Protein AF-A0A8T3ZNV5-F1 (afdb_monomer)

Nearest PDB structures (foldseek):
  8thm-assembly1_C  TM=4.241E-01  e=3.971E+00  Cyanobium sp. PCC 7001
  4nar-assembly1_A  TM=3.973E-01  e=6.205E+00  Thermotoga maritima MSB8
  3h4r-assembly1_A  TM=2.456E-01  e=4.511E+00  Escherichia coli K-12

pLDDT: mean 87.12, std 11.24, range [33.47, 96.94]

Radius of gyration: 15.62 Å; Cα contacts (8 Å, |Δi|>4): 288; chains: 1; bounding box: 39×36×39 Å

Mean predicted aligned error: 5.32 Å

Structure (mmCIF, N/CA/C/O backbone):
data_AF-A0A8T3ZNV5-F1
#
_entry.id   AF-A0A8T3ZNV5-F1
#
loop_
_atom_site.group_PDB
_atom_site.id
_atom_site.type_symbol
_atom_site.label_atom_id
_atom_site.label_alt_id
_atom_site.label_comp_id
_atom_site.label_asym_id
_atom_site.label_entity_id
_atom_site.label_seq_id
_atom_site.pdbx_PDB_ins_code
_atom_site.Cartn_x
_atom_site.Cartn_y
_atom_site.Cartn_z
_atom_site.occupancy
_atom_site.B_iso_or_equiv
_atom_site.auth_seq_id
_atom_site.auth_comp_id
_atom_site.auth_asym_id
_atom_site.auth_atom_id
_atom_site.pdbx_PDB_model_num
ATOM 1 N N . MET A 1 1 ? -8.447 5.313 -20.025 1.00 60.41 1 MET A N 1
ATOM 2 C CA . MET A 1 1 ? -8.269 5.459 -18.568 1.00 60.41 1 MET A CA 1
ATOM 3 C C . MET A 1 1 ? -9.456 4.794 -17.918 1.00 60.41 1 MET A C 1
ATOM 5 O O . MET A 1 1 ? -10.566 5.260 -18.143 1.00 60.41 1 MET A O 1
ATOM 9 N N . GLU A 1 2 ? -9.244 3.708 -17.185 1.00 78.81 2 GLU A N 1
ATOM 10 C CA . GLU A 1 2 ? -10.334 3.014 -16.501 1.00 78.81 2 GLU A CA 1
ATOM 11 C C . GLU A 1 2 ? -10.007 2.956 -15.006 1.00 78.81 2 GLU A C 1
ATOM 13 O O . GLU A 1 2 ? -9.272 2.091 -14.542 1.00 78.81 2 GLU A O 1
ATOM 18 N N . LEU A 1 3 ? -10.496 3.950 -14.258 1.00 87.50 3 LEU A N 1
ATOM 19 C CA . LEU A 1 3 ? -10.526 3.879 -12.802 1.00 87.50 3 LEU A CA 1
ATOM 20 C C . LEU A 1 3 ? -11.789 3.113 -12.412 1.00 87.50 3 LEU A C 1
ATOM 22 O O . LEU A 1 3 ? -12.893 3.541 -12.751 1.00 87.50 3 LEU A O 1
ATOM 26 N N . LYS A 1 4 ? -11.635 1.997 -11.704 1.00 91.69 4 LYS A N 1
ATOM 27 C CA . LYS A 1 4 ? -12.744 1.153 -11.251 1.00 91.69 4 LYS A CA 1
ATOM 28 C C . LYS A 1 4 ? -12.786 1.116 -9.738 1.00 91.69 4 LYS A C 1
ATOM 30 O O . LYS A 1 4 ? -11.772 0.846 -9.097 1.00 91.69 4 LYS A O 1
ATOM 35 N N . ILE A 1 5 ? -13.971 1.332 -9.180 1.00 92.12 5 ILE A N 1
ATOM 36 C CA . ILE A 1 5 ? -14.262 1.068 -7.772 1.00 92.12 5 ILE A CA 1
ATOM 37 C C . ILE A 1 5 ? -15.207 -0.127 -7.738 1.00 92.12 5 ILE A C 1
ATOM 39 O O . ILE A 1 5 ? -16.241 -0.127 -8.397 1.00 92.12 5 ILE A O 1
ATOM 43 N N . THR A 1 6 ? -14.819 -1.163 -7.007 1.00 92.75 6 THR A N 1
ATOM 44 C CA . THR A 1 6 ? -15.572 -2.418 -6.884 1.00 92.75 6 THR A CA 1
ATOM 45 C C . THR A 1 6 ? -15.635 -2.839 -5.426 1.00 92.75 6 THR A C 1
ATOM 47 O O . THR A 1 6 ? -14.811 -2.403 -4.617 1.00 92.75 6 THR A O 1
ATOM 50 N N . ASP A 1 7 ? -16.606 -3.674 -5.072 1.00 92.06 7 ASP A N 1
ATOM 51 C CA . ASP A 1 7 ? -16.577 -4.356 -3.781 1.00 92.06 7 ASP A CA 1
ATOM 52 C C . ASP A 1 7 ? -15.383 -5.312 -3.711 1.00 92.06 7 ASP A C 1
ATOM 54 O O . ASP A 1 7 ? -14.947 -5.884 -4.712 1.00 92.06 7 ASP A O 1
ATOM 58 N N . SER A 1 8 ? -14.819 -5.439 -2.516 1.00 89.94 8 SER A N 1
ATOM 59 C CA . SER A 1 8 ? -13.756 -6.385 -2.205 1.00 89.94 8 SER A CA 1
ATOM 60 C C . SER A 1 8 ? -14.206 -7.250 -1.036 1.00 89.94 8 SER A C 1
ATOM 62 O O . SER A 1 8 ? -14.877 -6.765 -0.125 1.00 89.94 8 SER A O 1
ATOM 64 N N . ASP A 1 9 ? -13.777 -8.508 -1.045 1.00 87.44 9 ASP A N 1
ATOM 65 C CA . ASP A 1 9 ? -13.997 -9.447 0.059 1.00 87.44 9 ASP A CA 1
ATOM 66 C C . ASP A 1 9 ? -12.752 -9.615 0.940 1.00 87.44 9 ASP A C 1
ATOM 68 O O . ASP A 1 9 ? -12.778 -10.387 1.895 1.00 87.44 9 ASP A O 1
ATOM 72 N N . ILE A 1 10 ? -11.652 -8.922 0.612 1.00 89.06 10 ILE A N 1
ATOM 73 C CA . ILE A 1 10 ? -10.374 -9.009 1.328 1.00 89.06 10 ILE A CA 1
ATOM 74 C C . ILE A 1 10 ? -10.403 -8.098 2.553 1.00 89.06 10 ILE A C 1
ATOM 76 O O . ILE A 1 10 ? -10.219 -6.887 2.438 1.00 89.06 10 ILE A O 1
ATOM 80 N N . LEU A 1 11 ? -10.556 -8.706 3.726 1.00 90.56 11 LEU A N 1
ATOM 81 C CA . LEU A 1 11 ? -10.526 -8.050 5.030 1.00 90.56 11 LEU A CA 1
ATOM 82 C C . LEU A 1 11 ? -9.177 -8.223 5.714 1.00 90.56 11 LEU A C 1
ATOM 84 O O . LEU A 1 11 ? -8.528 -9.267 5.618 1.00 90.56 11 LEU A O 1
ATOM 88 N N . ARG A 1 12 ? -8.786 -7.234 6.519 1.00 91.31 12 ARG A N 1
ATOM 89 C CA . ARG A 1 12 ? -7.530 -7.310 7.268 1.00 91.31 12 ARG A CA 1
ATOM 90 C C . ARG A 1 12 ? -7.592 -8.411 8.326 1.00 91.31 12 ARG A C 1
ATOM 92 O O . ARG A 1 12 ? -6.583 -9.054 8.593 1.00 91.31 12 ARG A O 1
ATOM 99 N N . SER A 1 13 ? -8.778 -8.678 8.876 1.00 90.62 13 SER A N 1
ATOM 100 C CA . SER A 1 13 ? -9.011 -9.797 9.797 1.00 90.62 13 SER A CA 1
ATOM 101 C C . SER A 1 13 ? -8.710 -11.153 9.158 1.00 90.62 13 SER A C 1
ATOM 103 O O . SER A 1 13 ? -8.050 -11.971 9.787 1.00 90.62 13 SER A O 1
ATOM 105 N N . GLN A 1 14 ? -9.093 -11.370 7.897 1.00 90.38 14 GLN A N 1
ATOM 106 C CA . GLN A 1 14 ? -8.793 -12.618 7.184 1.00 90.38 14 GLN A CA 1
ATOM 107 C C . GLN A 1 14 ? -7.283 -12.806 6.979 1.00 90.38 14 GLN A C 1
ATOM 109 O O . GLN A 1 14 ? -6.780 -13.923 7.059 1.00 90.38 14 GLN A O 1
ATOM 114 N N . LEU A 1 15 ? -6.534 -11.718 6.760 1.00 90.31 15 LEU A N 1
ATOM 115 C CA . LEU A 1 15 ? -5.073 -11.783 6.637 1.00 90.31 15 LEU A CA 1
ATOM 116 C C . LEU A 1 15 ? -4.399 -12.220 7.951 1.00 90.31 15 LEU A C 1
ATOM 118 O O . LEU A 1 15 ? -3.366 -12.883 7.916 1.00 90.31 15 LEU A O 1
ATOM 122 N N . LEU A 1 16 ? -4.990 -11.905 9.110 1.00 91.31 16 LEU A N 1
ATOM 123 C CA . LEU A 1 16 ? -4.492 -12.340 10.424 1.00 91.31 16 LEU A CA 1
ATOM 124 C C . LEU A 1 16 ? -4.743 -13.834 10.704 1.00 91.31 16 LEU A C 1
ATOM 126 O O . LEU A 1 16 ? -4.047 -14.438 11.529 1.00 91.31 16 LEU A O 1
ATOM 130 N N . GLU A 1 17 ? -5.711 -14.440 10.013 1.00 89.94 17 GLU A N 1
ATOM 131 C CA . GLU A 1 17 ? -6.068 -15.859 10.143 1.00 89.94 17 GLU A CA 1
ATOM 132 C C . GLU A 1 17 ? -5.131 -16.793 9.362 1.00 89.94 17 GLU A C 1
ATOM 134 O O . GLU A 1 17 ? -5.181 -18.016 9.535 1.00 89.94 17 GLU A O 1
ATOM 139 N N . ILE A 1 18 ? -4.233 -16.237 8.544 1.00 87.88 18 ILE A N 1
ATOM 140 C CA . ILE A 1 18 ? -3.226 -17.003 7.809 1.00 87.88 18 ILE A CA 1
ATOM 141 C C . ILE A 1 18 ? -2.342 -17.772 8.810 1.00 87.88 18 ILE A C 1
ATOM 143 O O . ILE A 1 18 ? -1.760 -17.215 9.749 1.00 87.88 18 ILE A O 1
ATOM 147 N N . LYS A 1 19 ? -2.314 -19.102 8.650 1.00 87.56 19 LYS A N 1
ATOM 148 C CA . LYS A 1 19 ? -1.763 -20.036 9.649 1.00 87.56 19 LYS A CA 1
ATOM 149 C C . LYS A 1 19 ? -0.242 -20.036 9.704 1.00 87.56 19 LYS A C 1
ATOM 151 O O . LYS A 1 19 ? 0.311 -20.259 10.773 1.00 87.56 19 LYS A O 1
ATOM 156 N N . ASP A 1 20 ? 0.410 -19.821 8.569 1.00 89.50 20 ASP A N 1
ATOM 157 C CA . ASP A 1 20 ? 1.863 -19.850 8.426 1.00 89.50 20 ASP A CA 1
ATOM 158 C C . ASP A 1 20 ? 2.539 -18.514 8.768 1.00 89.50 20 ASP A C 1
ATOM 160 O O . ASP A 1 20 ? 3.764 -18.455 8.785 1.00 89.50 20 ASP A O 1
ATOM 164 N N . PHE A 1 21 ? 1.776 -17.465 9.104 1.00 92.31 21 PHE A N 1
ATOM 165 C CA . PHE A 1 21 ? 2.342 -16.206 9.589 1.00 92.31 21 PHE A CA 1
ATOM 166 C C . PHE A 1 21 ? 2.806 -16.293 11.041 1.00 92.31 21 PHE A C 1
ATOM 168 O O . PHE A 1 21 ? 2.057 -16.718 11.929 1.00 92.31 21 PHE A O 1
ATOM 175 N N . ASP A 1 22 ? 4.028 -15.824 11.283 1.00 95.00 22 ASP A N 1
ATOM 176 C CA . ASP A 1 22 ? 4.571 -15.670 12.626 1.00 95.00 22 ASP A CA 1
ATOM 177 C C . ASP A 1 22 ? 3.886 -14.523 13.398 1.00 95.00 22 ASP A C 1
ATOM 179 O O . ASP A 1 22 ? 3.090 -13.737 12.869 1.00 95.00 22 ASP A O 1
ATOM 183 N N . GLN A 1 23 ? 4.157 -14.444 14.704 1.00 94.88 23 GLN A N 1
ATOM 184 C CA . GLN A 1 23 ? 3.546 -13.424 15.560 1.00 94.88 23 GLN A CA 1
ATOM 185 C C . GLN A 1 23 ? 3.955 -12.001 15.165 1.00 94.88 23 GLN A C 1
ATOM 187 O O . GLN A 1 23 ? 3.155 -11.074 15.300 1.00 94.88 23 GLN A O 1
ATOM 192 N N . GLU A 1 24 ? 5.178 -11.815 14.670 1.00 95.62 24 GLU A N 1
ATOM 193 C CA . GLU A 1 24 ? 5.672 -10.500 14.275 1.00 95.62 24 GLU A CA 1
ATOM 194 C C . GLU A 1 24 ? 4.944 -9.986 13.030 1.00 95.62 24 GLU A C 1
ATOM 196 O O . GLU A 1 24 ? 4.539 -8.825 12.981 1.00 95.62 24 GLU A O 1
ATOM 201 N N . THR A 1 25 ? 4.715 -10.859 12.058 1.00 94.81 25 THR A N 1
ATOM 202 C CA . THR A 1 25 ? 3.975 -10.592 10.826 1.00 94.81 25 THR A CA 1
ATOM 203 C C . THR A 1 25 ? 2.528 -10.254 11.144 1.00 94.81 25 THR A C 1
ATOM 205 O O . THR A 1 25 ? 2.015 -9.236 10.680 1.00 94.81 25 THR A O 1
ATOM 208 N N . LYS A 1 26 ? 1.881 -11.021 12.030 1.00 95.00 26 LYS A N 1
ATOM 209 C CA . LYS A 1 26 ? 0.520 -10.707 12.498 1.00 95.00 26 LYS A CA 1
ATOM 210 C C . LYS A 1 26 ? 0.449 -9.356 13.204 1.00 95.00 26 LYS A C 1
ATOM 212 O O . LYS A 1 26 ? -0.471 -8.582 12.944 1.00 95.00 26 LYS A O 1
ATOM 217 N N . ARG A 1 27 ? 1.443 -9.027 14.035 1.00 96.25 27 ARG A N 1
ATOM 218 C CA . ARG A 1 27 ? 1.552 -7.702 14.660 1.00 96.25 27 ARG A CA 1
ATOM 219 C C . ARG A 1 27 ? 1.685 -6.599 13.6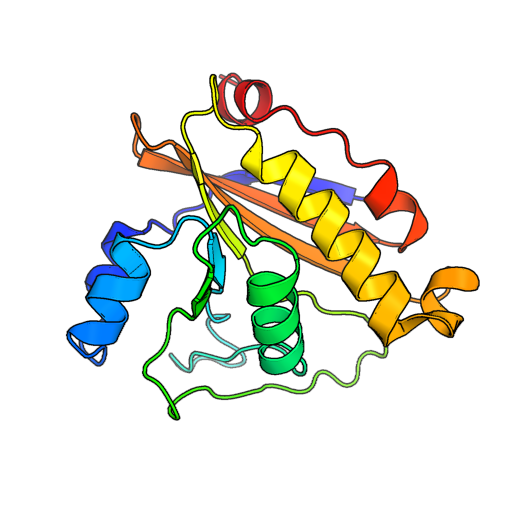03 1.00 96.25 27 ARG A C 1
ATOM 221 O O . ARG A 1 27 ? 0.894 -5.661 13.614 1.00 96.25 27 ARG A O 1
ATOM 228 N N . LYS A 1 28 ? 2.611 -6.745 12.646 1.00 95.38 28 LYS A N 1
ATOM 229 C CA . LYS A 1 28 ? 2.823 -5.801 11.530 1.00 95.38 28 LYS A CA 1
ATOM 230 C C . LYS A 1 28 ? 1.540 -5.590 10.706 1.00 95.38 28 LYS A C 1
ATOM 232 O O . LYS A 1 28 ? 1.208 -4.454 10.373 1.00 95.38 28 LYS A O 1
ATOM 237 N N . ILE A 1 29 ? 0.784 -6.651 10.415 1.00 94.25 29 ILE A N 1
ATOM 238 C CA . ILE A 1 29 ? -0.508 -6.569 9.708 1.00 94.25 29 ILE A CA 1
ATOM 239 C C . ILE A 1 29 ? -1.534 -5.772 10.519 1.00 94.25 29 ILE A C 1
ATOM 241 O O . ILE A 1 29 ? -2.243 -4.938 9.959 1.00 94.25 29 ILE A O 1
ATOM 245 N N . SER A 1 30 ? -1.614 -6.014 11.829 1.00 93.25 30 SER A N 1
ATOM 246 C CA . SER A 1 30 ? -2.579 -5.343 12.704 1.00 93.25 30 SER A CA 1
ATOM 247 C C . SER A 1 30 ? -2.274 -3.856 12.889 1.00 93.25 30 SER A C 1
ATOM 249 O O . SER A 1 30 ? -3.196 -3.043 12.905 1.00 93.25 30 SER A O 1
ATOM 251 N N . GLU A 1 31 ? -1.000 -3.506 13.058 1.00 93.50 31 GLU A N 1
ATOM 252 C CA . GLU A 1 31 ? -0.570 -2.165 13.471 1.00 93.50 31 GLU A CA 1
ATOM 253 C C . GLU A 1 31 ? -0.270 -1.227 12.295 1.00 93.50 31 GLU A C 1
ATOM 255 O O . GLU A 1 31 ? -0.263 -0.016 12.486 1.00 93.50 31 GLU A O 1
ATOM 260 N N . SER A 1 32 ? -0.037 -1.758 11.089 1.00 94.88 32 SER A N 1
ATOM 261 C CA . SER A 1 32 ? 0.346 -0.931 9.940 1.00 94.88 32 SER A CA 1
ATOM 262 C C . SER A 1 32 ? -0.785 -0.055 9.406 1.00 94.88 32 SER A C 1
ATOM 264 O O . SER A 1 32 ? -1.920 -0.497 9.209 1.00 94.88 32 SER A O 1
ATOM 266 N N . ASP A 1 33 ? -0.458 1.182 9.056 1.00 94.44 33 ASP A N 1
ATOM 267 C CA . ASP A 1 33 ? -1.367 2.080 8.347 1.00 94.44 33 ASP A CA 1
ATOM 268 C C . ASP A 1 33 ? -1.550 1.617 6.899 1.00 94.44 33 ASP A C 1
ATOM 270 O O . ASP A 1 33 ? -2.672 1.546 6.389 1.00 94.44 33 ASP A O 1
ATOM 274 N N . ILE A 1 34 ? -0.440 1.232 6.262 1.00 96.62 34 ILE A N 1
ATOM 275 C CA . ILE A 1 34 ? -0.381 0.779 4.874 1.00 96.62 34 ILE A CA 1
ATOM 276 C C . ILE A 1 34 ? 0.235 -0.614 4.838 1.00 96.62 34 ILE A C 1
ATOM 278 O O . ILE A 1 34 ? 1.383 -0.828 5.229 1.00 96.62 34 ILE A O 1
ATOM 282 N N . LEU A 1 35 ? -0.527 -1.568 4.322 1.00 96.94 35 LEU A N 1
ATOM 283 C CA . LEU A 1 35 ? -0.107 -2.951 4.188 1.00 96.94 35 LEU A CA 1
ATOM 284 C C . LEU A 1 35 ? 0.057 -3.293 2.711 1.00 96.94 35 LEU A C 1
ATOM 286 O O . LEU A 1 35 ? -0.876 -3.146 1.930 1.00 96.94 35 LEU A O 1
ATOM 290 N N . ILE A 1 36 ? 1.228 -3.780 2.322 1.00 96.81 36 ILE A N 1
ATOM 291 C CA . ILE A 1 36 ? 1.443 -4.357 0.998 1.00 96.81 36 ILE A CA 1
ATOM 292 C C . ILE A 1 36 ? 1.045 -5.826 1.071 1.00 96.81 36 ILE A C 1
ATOM 294 O O . ILE A 1 36 ? 1.657 -6.596 1.814 1.00 96.81 36 ILE A O 1
ATOM 298 N N . ILE A 1 37 ? 0.023 -6.217 0.316 1.00 94.50 37 ILE A N 1
ATOM 299 C CA . ILE A 1 37 ? -0.498 -7.585 0.329 1.00 94.50 37 ILE A CA 1
ATOM 300 C C . ILE A 1 37 ? -0.023 -8.365 -0.900 1.00 94.50 37 ILE A C 1
ATOM 302 O O . ILE A 1 37 ? 0.126 -7.784 -1.980 1.00 94.50 37 ILE A O 1
ATOM 306 N N . PRO A 1 38 ? 0.232 -9.676 -0.763 1.00 91.50 38 PRO A N 1
ATOM 307 C CA . PRO A 1 38 ? 0.604 -10.492 -1.902 1.00 91.50 38 PRO A CA 1
ATOM 308 C C . PRO A 1 38 ? -0.590 -10.671 -2.834 1.00 91.50 38 PRO A C 1
ATOM 310 O O . PRO A 1 38 ? -1.744 -10.762 -2.408 1.00 91.50 38 PRO A O 1
ATOM 313 N N . ASN A 1 39 ? -0.297 -10.804 -4.120 1.00 87.50 39 ASN A N 1
ATOM 314 C CA . ASN A 1 39 ? -1.251 -11.343 -5.070 1.00 87.50 39 ASN A CA 1
ATOM 315 C C . ASN A 1 39 ? -1.504 -12.819 -4.742 1.00 87.50 39 ASN A C 1
ATOM 317 O O . ASN A 1 39 ? -0.595 -13.550 -4.331 1.00 87.50 39 ASN A O 1
ATOM 321 N N . GLN A 1 40 ? -2.742 -13.260 -4.946 1.00 75.00 40 GLN A N 1
ATOM 322 C CA . GLN A 1 40 ? -3.122 -14.660 -4.805 1.00 75.00 40 GLN A CA 1
ATOM 323 C C . GLN A 1 40 ? -3.380 -15.259 -6.188 1.00 75.00 40 GLN A C 1
ATOM 325 O O . GLN A 1 40 ? -4.269 -14.812 -6.906 1.00 75.00 40 GLN A O 1
ATOM 330 N N . GLY A 1 41 ? -2.597 -16.283 -6.535 1.00 53.84 41 GLY A N 1
ATOM 331 C CA . GLY A 1 41 ? -2.877 -17.202 -7.635 1.00 53.84 41 GLY A CA 1
ATOM 332 C C . GLY A 1 41 ? -2.544 -16.704 -9.045 1.00 53.84 41 GLY A C 1
ATOM 333 O O . GLY A 1 41 ? -3.352 -16.067 -9.708 1.00 53.84 41 GLY A O 1
ATOM 334 N N . PHE A 1 42 ? -1.413 -17.175 -9.577 1.00 33.47 42 PHE A N 1
ATOM 335 C CA . PHE A 1 42 ? -1.320 -17.553 -10.988 1.00 33.47 42 PHE A CA 1
ATOM 336 C C . PHE A 1 42 ? -1.317 -19.091 -11.025 1.00 33.47 42 PHE A C 1
ATOM 338 O O . PHE A 1 42 ? -0.496 -19.719 -10.359 1.00 33.47 42 PHE A O 1
ATOM 345 N N . ARG A 1 43 ? -2.248 -19.706 -11.769 1.00 39.06 43 ARG A N 1
ATOM 346 C CA . ARG A 1 43 ? -2.358 -21.169 -11.990 1.00 39.06 43 ARG A CA 1
ATOM 347 C C . ARG A 1 43 ? -2.644 -22.041 -10.749 1.00 39.06 43 ARG A C 1
ATOM 349 O O . ARG A 1 43 ? -1.858 -22.920 -10.413 1.00 39.06 43 ARG A O 1
ATOM 356 N N . GLY A 1 44 ? -3.804 -21.857 -10.112 1.00 39.69 44 GLY A N 1
ATOM 357 C CA . GLY A 1 44 ? -4.449 -22.908 -9.296 1.00 39.69 44 GLY A CA 1
ATOM 358 C C . GLY A 1 44 ? -3.735 -23.342 -8.008 1.00 39.69 44 GLY A C 1
ATOM 359 O O . GLY A 1 44 ? -4.158 -24.305 -7.379 1.00 39.69 44 GLY A O 1
ATOM 360 N N . ASN A 1 45 ? -2.679 -22.639 -7.603 1.00 47.91 45 ASN A N 1
ATOM 361 C CA . ASN A 1 45 ? -1.946 -22.882 -6.369 1.00 47.91 45 ASN A CA 1
ATOM 362 C C . ASN A 1 45 ? -2.122 -21.688 -5.422 1.00 47.91 45 ASN A C 1
ATOM 364 O O . ASN A 1 45 ? -2.028 -20.542 -5.862 1.00 47.91 45 ASN A O 1
ATOM 368 N N . ASN A 1 46 ? -2.272 -21.955 -4.119 1.00 58.59 46 ASN A N 1
ATOM 369 C CA . ASN A 1 46 ? -2.313 -20.967 -3.021 1.00 58.59 46 ASN A CA 1
ATOM 370 C C . ASN A 1 46 ? -0.972 -20.226 -2.810 1.00 58.59 46 ASN A C 1
ATOM 372 O O . ASN A 1 46 ? -0.609 -19.858 -1.696 1.00 58.59 46 ASN A O 1
ATOM 376 N N . HIS A 1 47 ? -0.186 -20.044 -3.867 1.00 74.44 47 HIS A N 1
ATOM 377 C CA . HIS A 1 47 ? 1.094 -19.370 -3.799 1.00 74.44 47 HIS A CA 1
ATOM 378 C C . HIS A 1 47 ? 0.877 -17.856 -3.767 1.00 74.44 47 HIS 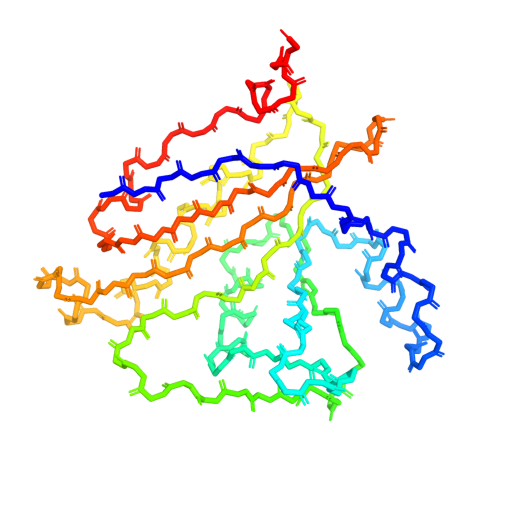A C 1
ATOM 380 O O . HIS A 1 47 ? 0.423 -17.259 -4.745 1.00 74.44 47 HIS A O 1
ATOM 386 N N . ARG A 1 48 ? 1.214 -17.262 -2.618 1.00 87.94 48 ARG A N 1
ATOM 387 C CA . ARG A 1 48 ? 1.347 -15.818 -2.426 1.00 87.94 48 ARG A CA 1
ATOM 388 C C . ARG A 1 48 ? 2.607 -15.339 -3.136 1.00 87.94 48 ARG A C 1
ATOM 390 O O . ARG A 1 48 ? 3.663 -15.964 -3.013 1.00 87.94 48 ARG A O 1
ATOM 397 N N . PHE A 1 49 ? 2.489 -14.258 -3.893 1.00 90.31 49 PHE A N 1
ATOM 398 C CA . PHE A 1 49 ? 3.630 -13.622 -4.540 1.00 90.31 49 PHE A CA 1
ATOM 399 C C . PHE A 1 49 ? 3.456 -12.109 -4.604 1.00 90.31 49 PHE A C 1
ATOM 401 O O . PHE A 1 49 ? 2.346 -11.578 -4.613 1.00 90.31 49 PHE A O 1
ATOM 408 N N . PHE A 1 50 ? 4.574 -11.413 -4.714 1.00 93.12 50 PHE A N 1
ATOM 409 C CA . PHE A 1 50 ? 4.646 -9.978 -4.919 1.00 93.12 50 PHE A CA 1
ATOM 410 C C . PHE A 1 50 ? 5.190 -9.687 -6.314 1.00 93.12 50 PHE A C 1
ATOM 412 O O . PHE A 1 50 ? 5.924 -10.496 -6.879 1.00 93.12 50 PHE A O 1
ATOM 419 N N . TYR A 1 51 ? 4.834 -8.542 -6.888 1.00 92.00 51 TYR A N 1
ATOM 420 C CA . TYR A 1 51 ? 5.449 -8.125 -8.145 1.00 92.00 51 TYR A CA 1
ATOM 421 C C . TYR A 1 51 ? 6.918 -7.774 -7.927 1.00 92.00 51 TYR A C 1
ATOM 423 O O . TYR A 1 51 ? 7.309 -7.287 -6.858 1.00 92.00 51 TYR A O 1
ATOM 431 N N . GLU A 1 52 ? 7.734 -8.006 -8.949 1.00 89.00 52 GLU A N 1
ATOM 432 C CA . GLU A 1 52 ? 9.109 -7.527 -8.958 1.00 89.00 52 GLU A CA 1
ATOM 433 C C . GLU A 1 52 ? 9.166 -6.020 -8.649 1.00 89.00 52 GLU A C 1
ATOM 435 O O . GLU A 1 52 ? 8.360 -5.221 -9.124 1.00 89.00 52 GLU A O 1
ATOM 440 N N . GLY A 1 53 ? 10.113 -5.625 -7.798 1.00 89.62 53 GLY A N 1
ATOM 441 C CA . GLY A 1 53 ? 10.237 -4.247 -7.329 1.00 89.62 53 GLY A CA 1
ATOM 442 C C . GLY A 1 53 ? 9.422 -3.910 -6.079 1.00 89.62 53 GLY A C 1
ATOM 443 O O . GLY A 1 53 ? 9.564 -2.796 -5.580 1.00 89.62 53 GLY A O 1
ATOM 444 N N . THR A 1 54 ? 8.650 -4.849 -5.517 1.00 94.25 54 THR A N 1
ATOM 445 C CA . THR A 1 54 ? 7.944 -4.642 -4.236 1.00 94.25 54 THR A CA 1
ATOM 446 C C . THR A 1 54 ? 8.894 -4.293 -3.088 1.00 94.25 54 THR A C 1
ATOM 448 O O . THR A 1 54 ? 8.569 -3.426 -2.283 1.00 94.25 54 THR A O 1
ATOM 451 N N . SER A 1 55 ? 10.083 -4.904 -3.027 1.00 92.50 55 SER A N 1
ATOM 452 C CA . SER A 1 55 ? 11.093 -4.574 -2.008 1.00 92.50 55 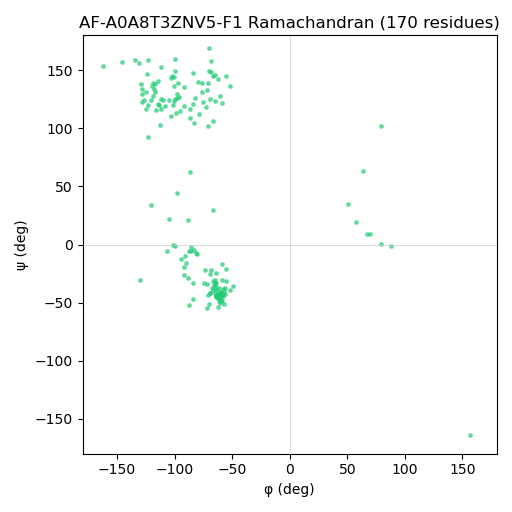SER A CA 1
ATOM 453 C C . SER A 1 55 ? 11.568 -3.117 -2.115 1.00 92.50 55 SER A C 1
ATOM 455 O O . SER A 1 55 ? 11.588 -2.392 -1.118 1.00 92.50 55 SER A O 1
ATOM 457 N N . ASP A 1 56 ? 11.869 -2.646 -3.330 1.00 93.19 56 ASP A N 1
ATOM 458 C CA . ASP A 1 56 ? 12.265 -1.249 -3.558 1.00 93.19 56 ASP A CA 1
ATOM 459 C C . ASP A 1 56 ? 11.126 -0.284 -3.228 1.00 93.19 56 ASP A C 1
ATOM 461 O O . ASP A 1 56 ? 11.349 0.749 -2.598 1.00 93.19 56 ASP A O 1
ATOM 465 N N . PHE A 1 57 ? 9.899 -0.636 -3.628 1.00 95.81 57 PHE A N 1
ATOM 466 C CA . PHE A 1 57 ? 8.701 0.128 -3.305 1.00 95.81 57 PHE A CA 1
ATOM 467 C C . PHE A 1 57 ? 8.516 0.238 -1.790 1.00 95.81 57 PHE A C 1
ATOM 469 O O . PHE A 1 57 ? 8.323 1.337 -1.284 1.00 95.81 57 PHE A O 1
ATOM 476 N N . LEU A 1 58 ? 8.625 -0.874 -1.054 1.00 95.50 58 LEU A N 1
ATOM 477 C CA . LEU A 1 58 ? 8.512 -0.905 0.405 1.00 95.50 58 LEU A CA 1
ATOM 478 C C . LEU A 1 58 ? 9.591 -0.045 1.068 1.00 95.50 58 LEU A C 1
ATOM 480 O O . LEU A 1 58 ? 9.293 0.718 1.988 1.00 95.50 58 LEU A O 1
ATOM 484 N N . LYS A 1 59 ? 10.840 -0.153 0.602 1.00 94.19 59 LYS A N 1
ATOM 485 C CA . LYS A 1 59 ? 11.955 0.646 1.114 1.00 94.19 59 LYS A CA 1
ATOM 486 C C . LYS A 1 59 ? 11.692 2.137 0.922 1.00 94.19 59 LYS A C 1
ATOM 488 O O . LYS A 1 59 ? 11.822 2.888 1.884 1.00 94.19 59 LYS A O 1
ATOM 493 N N . LEU A 1 60 ? 11.286 2.548 -0.278 1.00 95.06 60 LEU A N 1
ATOM 494 C CA . LEU A 1 60 ? 10.982 3.948 -0.565 1.00 95.06 60 LEU A CA 1
ATOM 495 C C . LEU A 1 60 ? 9.743 4.425 0.206 1.00 95.06 60 LEU A C 1
ATOM 497 O O . LEU A 1 60 ? 9.747 5.524 0.745 1.00 95.06 60 LEU A O 1
ATOM 501 N N . ALA A 1 61 ? 8.709 3.590 0.330 1.00 96.06 61 ALA A N 1
ATOM 502 C CA . ALA A 1 61 ? 7.497 3.918 1.076 1.00 96.06 61 ALA A CA 1
ATOM 503 C C . ALA A 1 61 ? 7.815 4.201 2.546 1.00 96.06 61 ALA A C 1
ATOM 505 O O . ALA A 1 61 ? 7.357 5.197 3.088 1.00 96.06 61 ALA A O 1
ATOM 506 N N . ARG A 1 62 ? 8.669 3.390 3.178 1.00 94.62 62 ARG A N 1
ATOM 507 C CA . ARG A 1 62 ? 9.123 3.627 4.559 1.00 94.62 62 ARG A CA 1
ATOM 508 C C . ARG A 1 62 ? 9.941 4.911 4.726 1.00 94.62 62 ARG A C 1
ATOM 510 O O . ARG A 1 62 ? 10.005 5.431 5.834 1.00 94.62 62 ARG A O 1
ATOM 517 N N . GLN A 1 63 ? 10.580 5.398 3.664 1.00 93.19 63 GLN A N 1
ATOM 518 C CA . GLN A 1 63 ? 11.365 6.635 3.686 1.00 93.19 63 GLN A CA 1
ATOM 519 C C . GLN A 1 63 ? 10.482 7.872 3.475 1.00 93.19 63 GLN A C 1
ATOM 521 O O . GLN A 1 63 ? 10.580 8.833 4.232 1.00 93.19 63 GLN A O 1
ATOM 526 N N . GLU A 1 64 ? 9.601 7.827 2.476 1.00 93.38 64 GLU A N 1
ATOM 527 C CA . GLU A 1 64 ? 8.826 8.985 2.015 1.00 93.38 64 GLU A CA 1
ATOM 528 C C . GLU A 1 64 ? 7.465 9.122 2.716 1.00 93.38 64 GLU A C 1
ATOM 530 O O . GLU A 1 64 ? 6.941 10.225 2.850 1.00 93.38 64 GLU A O 1
ATOM 535 N N . LEU A 1 65 ? 6.884 8.020 3.200 1.00 92.94 65 LEU A N 1
ATOM 536 C CA . LEU A 1 65 ? 5.635 8.007 3.969 1.00 92.94 65 LEU A CA 1
ATOM 537 C C . LEU A 1 65 ? 5.920 7.949 5.472 1.00 92.94 65 LEU A C 1
ATOM 539 O O . LEU A 1 65 ? 5.282 7.194 6.191 1.00 92.94 65 LEU A O 1
ATOM 543 N N . ASN A 1 66 ? 6.871 8.743 5.962 1.00 86.56 66 ASN A N 1
ATOM 544 C CA . ASN A 1 66 ? 7.340 8.722 7.356 1.00 86.56 66 ASN A CA 1
ATOM 545 C C . ASN A 1 66 ? 6.245 8.917 8.431 1.00 86.56 66 ASN A C 1
ATOM 547 O O . ASN A 1 66 ? 6.440 8.519 9.576 1.00 86.56 66 ASN A O 1
ATOM 551 N N . ASN A 1 67 ? 5.098 9.498 8.068 1.00 90.19 67 ASN A N 1
ATOM 552 C CA . ASN A 1 67 ? 3.928 9.648 8.940 1.00 90.19 67 ASN A CA 1
ATOM 553 C C . ASN A 1 67 ? 3.024 8.401 8.992 1.00 90.19 67 ASN A C 1
ATOM 555 O O . ASN A 1 67 ? 2.045 8.399 9.732 1.00 90.19 67 ASN A O 1
ATOM 559 N N . TYR A 1 68 ? 3.324 7.373 8.197 1.00 93.75 68 TYR A N 1
ATOM 560 C CA . TYR A 1 68 ? 2.555 6.140 8.092 1.00 93.75 68 TYR A CA 1
ATOM 561 C C . TYR A 1 68 ? 3.463 4.926 8.270 1.00 93.75 68 TYR A C 1
ATOM 563 O O . TYR A 1 68 ? 4.523 4.794 7.659 1.00 93.75 68 TYR A O 1
ATOM 571 N N . SER A 1 69 ? 3.015 3.980 9.079 1.00 94.50 69 SER A N 1
ATOM 572 C CA . SER A 1 69 ? 3.666 2.684 9.196 1.00 94.50 69 SER A CA 1
ATOM 573 C C . SER A 1 69 ? 3.356 1.822 7.965 1.00 94.50 69 SER A C 1
ATOM 575 O O . SER A 1 69 ? 2.196 1.567 7.633 1.00 94.50 69 SER A O 1
ATOM 577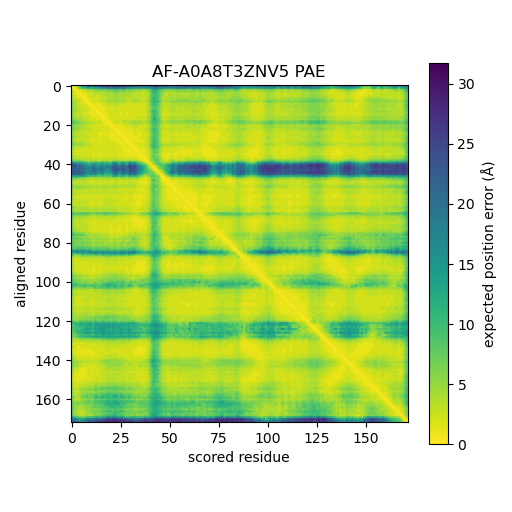 N N . VAL A 1 70 ? 4.408 1.370 7.269 1.00 96.56 70 VAL A N 1
ATOM 578 C CA . VAL A 1 70 ? 4.291 0.540 6.057 1.00 96.56 70 VAL A CA 1
ATOM 579 C C . VAL A 1 70 ? 4.858 -0.860 6.297 1.00 96.56 70 VAL A C 1
ATOM 581 O O . VAL A 1 70 ? 6.049 -1.030 6.603 1.00 96.56 70 VAL A O 1
ATOM 584 N N . ALA A 1 71 ? 4.014 -1.876 6.127 1.00 96.06 71 ALA A N 1
ATOM 585 C CA . ALA A 1 71 ? 4.359 -3.279 6.336 1.00 96.06 71 ALA A CA 1
ATOM 586 C C . ALA A 1 71 ? 4.114 -4.143 5.094 1.00 96.06 71 ALA A C 1
ATOM 588 O O . ALA A 1 71 ? 3.326 -3.800 4.216 1.00 96.06 71 ALA A O 1
ATOM 589 N N . LEU A 1 72 ? 4.789 -5.291 5.056 1.00 95.38 72 LEU A N 1
ATOM 590 C CA . LEU A 1 72 ? 4.561 -6.359 4.088 1.00 95.38 72 LEU A CA 1
ATOM 591 C C . LEU A 1 72 ? 3.720 -7.454 4.757 1.00 95.38 72 LEU A C 1
ATOM 593 O O . LEU A 1 72 ? 3.982 -7.811 5.904 1.00 95.38 72 LEU A O 1
ATOM 597 N N . CYS A 1 73 ? 2.720 -7.977 4.056 1.00 94.38 73 CYS A N 1
ATOM 598 C CA . CYS A 1 73 ? 1.878 -9.084 4.514 1.00 94.38 73 CYS A CA 1
ATOM 599 C C . CYS A 1 73 ? 2.516 -10.436 4.149 1.00 94.38 73 CYS A C 1
ATOM 601 O O . CYS A 1 73 ? 1.987 -11.179 3.324 1.00 94.38 73 CYS A O 1
ATOM 603 N N . GLU A 1 74 ? 3.701 -10.704 4.693 1.00 93.75 74 GLU A N 1
ATOM 604 C CA . GLU A 1 74 ? 4.425 -11.972 4.556 1.00 93.75 74 GLU A CA 1
ATOM 605 C C . GLU A 1 74 ? 5.501 -12.062 5.644 1.00 93.75 74 GLU A C 1
ATOM 607 O O . GLU A 1 74 ? 5.988 -11.026 6.110 1.00 93.75 74 GLU A O 1
ATOM 612 N N . ASN A 1 75 ? 5.879 -13.285 6.025 1.00 92.75 75 ASN A N 1
ATOM 613 C CA . ASN A 1 75 ? 7.016 -13.483 6.920 1.00 92.75 75 ASN A CA 1
ATOM 614 C C . ASN A 1 75 ? 8.302 -12.966 6.268 1.00 92.75 75 ASN A C 1
ATOM 616 O O . ASN A 1 75 ? 8.528 -13.144 5.069 1.00 92.75 75 ASN A O 1
ATOM 620 N N . GLU A 1 76 ? 9.172 -12.370 7.075 1.00 90.25 76 GLU A N 1
ATOM 621 C CA . GLU A 1 76 ? 10.440 -11.825 6.598 1.00 90.25 76 GLU A CA 1
ATOM 622 C C . GLU A 1 76 ? 11.323 -12.926 5.985 1.00 90.25 76 GLU A C 1
ATOM 624 O O . GLU A 1 76 ? 11.539 -13.979 6.587 1.00 90.25 76 GLU A O 1
ATOM 629 N N . GLY A 1 77 ? 11.800 -12.708 4.757 1.00 87.69 77 GLY A N 1
ATOM 630 C CA . GLY A 1 77 ? 12.604 -13.669 4.001 1.00 87.69 77 GLY A CA 1
ATOM 631 C C . GLY A 1 77 ? 11.798 -14.785 3.324 1.00 87.69 77 GLY A C 1
ATOM 632 O O . GLY A 1 77 ? 12.389 -15.648 2.675 1.00 87.69 77 GLY A O 1
ATOM 633 N N . SER A 1 78 ? 10.468 -14.796 3.461 1.00 88.62 78 SER A N 1
ATOM 634 C CA . SER A 1 78 ? 9.573 -15.760 2.796 1.00 88.62 78 SER A CA 1
ATOM 635 C C . SER A 1 78 ? 8.896 -15.188 1.546 1.00 88.62 78 SER A C 1
ATOM 637 O O . SER A 1 78 ? 8.140 -15.891 0.869 1.00 88.62 78 SER A O 1
ATOM 639 N N . GLU A 1 79 ? 9.160 -13.923 1.215 1.00 87.38 79 GLU A N 1
ATOM 640 C CA . GLU A 1 79 ? 8.578 -13.243 0.070 1.00 87.38 79 GLU A CA 1
ATOM 641 C C . GLU A 1 79 ? 9.008 -13.866 -1.265 1.00 87.38 79 GLU A C 1
ATOM 643 O O . GLU A 1 79 ? 10.183 -13.965 -1.615 1.00 87.38 79 GLU A O 1
ATOM 648 N N . LYS A 1 80 ? 8.016 -14.265 -2.063 1.00 88.25 80 LYS A N 1
ATOM 649 C CA . LYS A 1 80 ? 8.224 -14.727 -3.438 1.00 88.25 80 LYS A CA 1
ATOM 650 C C . LYS A 1 80 ? 7.938 -13.579 -4.391 1.00 88.25 80 LYS A C 1
ATOM 652 O O . LYS A 1 80 ? 6.854 -13.004 -4.346 1.00 88.25 80 LYS A O 1
ATOM 657 N N . SER A 1 81 ? 8.889 -13.264 -5.264 1.00 88.00 81 SER A N 1
ATOM 658 C CA . SER A 1 81 ? 8.696 -12.269 -6.322 1.00 88.00 81 SER A CA 1
ATOM 659 C C . SER A 1 81 ? 8.328 -12.944 -7.641 1.00 88.00 81 SER A C 1
ATOM 661 O O . SER A 1 81 ? 8.901 -13.973 -7.996 1.00 88.00 81 SER A O 1
ATOM 663 N N . LEU A 1 82 ? 7.383 -12.355 -8.368 1.00 87.88 82 LEU A N 1
ATOM 664 C CA . LEU A 1 82 ? 7.023 -12.729 -9.729 1.00 87.88 82 LEU A CA 1
ATOM 665 C C . LEU A 1 82 ? 7.387 -11.583 -10.673 1.00 87.88 82 LEU A C 1
ATOM 667 O O . LEU A 1 82 ? 6.854 -10.475 -10.560 1.00 87.88 82 LEU A O 1
ATOM 671 N N . THR A 1 83 ? 8.264 -11.877 -11.625 1.00 83.50 83 THR A N 1
ATOM 672 C CA . THR A 1 83 ? 8.553 -10.993 -12.753 1.00 83.50 83 THR A CA 1
ATOM 673 C C . THR A 1 83 ? 7.500 -11.197 -13.832 1.00 83.50 83 THR A C 1
ATOM 675 O O . THR A 1 83 ? 7.272 -12.318 -14.292 1.00 83.50 83 THR A O 1
ATOM 678 N N . LEU A 1 84 ? 6.863 -10.106 -14.250 1.00 82.00 84 LEU A N 1
ATOM 679 C CA . LEU A 1 84 ? 5.979 -10.088 -15.409 1.00 82.00 84 LEU A CA 1
ATOM 680 C C . LEU A 1 84 ? 6.757 -9.554 -16.614 1.00 82.00 84 LEU A C 1
ATOM 682 O O . LEU A 1 84 ? 7.377 -8.499 -16.546 1.00 82.00 84 LEU A O 1
ATOM 686 N N . HIS A 1 85 ? 6.715 -10.272 -17.735 1.00 72.56 85 HIS A N 1
ATOM 687 C CA . HIS A 1 85 ? 7.419 -9.885 -18.964 1.00 72.56 85 HIS A CA 1
ATOM 688 C C . HIS A 1 85 ? 6.583 -8.971 -19.884 1.00 72.56 85 HIS A C 1
ATOM 690 O O . HIS A 1 85 ? 6.851 -8.914 -21.081 1.00 72.56 85 HIS A O 1
ATOM 696 N N . SER A 1 86 ? 5.555 -8.285 -19.366 1.00 74.06 86 SER A N 1
ATOM 697 C CA . SER A 1 86 ? 4.596 -7.530 -20.191 1.00 74.06 86 SER A CA 1
ATOM 698 C C . SER A 1 86 ? 5.077 -6.140 -20.628 1.00 74.06 86 SER A C 1
ATOM 700 O O . SER A 1 86 ? 4.427 -5.511 -21.454 1.00 74.06 86 SER A O 1
ATOM 702 N N . GLY A 1 87 ? 6.222 -5.656 -20.126 1.00 79.88 87 GLY A N 1
ATOM 703 C CA . GLY A 1 87 ? 6.687 -4.284 -20.390 1.00 79.88 87 GLY A CA 1
ATOM 704 C C . GLY A 1 87 ? 5.834 -3.203 -19.706 1.00 79.88 87 GLY A C 1
ATOM 705 O O . GLY A 1 87 ? 6.014 -2.018 -19.976 1.00 79.88 87 GLY A O 1
ATOM 7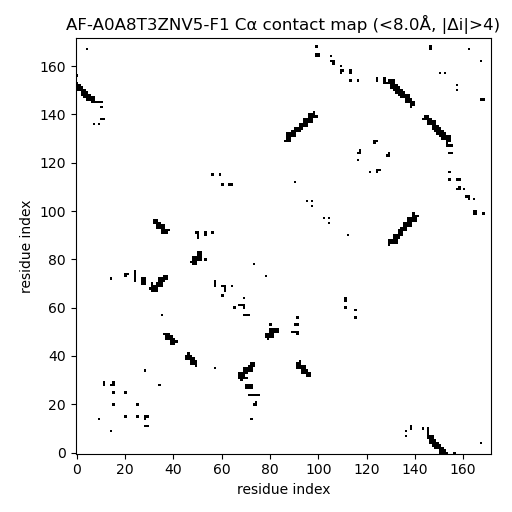06 N N . GLU A 1 88 ? 4.920 -3.611 -18.825 1.00 89.12 88 GLU A N 1
ATOM 707 C CA . GLU A 1 88 ? 4.024 -2.750 -18.051 1.00 89.12 88 GLU A CA 1
ATOM 708 C C . GLU A 1 88 ? 4.548 -2.557 -16.624 1.00 89.12 88 GLU A C 1
ATOM 710 O O . GLU A 1 88 ? 5.331 -3.359 -16.102 1.00 89.12 88 GLU A O 1
ATOM 715 N N . ILE A 1 89 ? 4.079 -1.500 -15.961 1.00 90.56 89 ILE A N 1
ATOM 716 C CA . ILE A 1 89 ? 4.428 -1.205 -14.573 1.00 90.56 89 ILE A CA 1
ATOM 717 C C . ILE A 1 89 ? 3.351 -1.768 -13.647 1.00 90.56 89 ILE A C 1
ATOM 719 O O . ILE A 1 89 ? 2.225 -1.275 -13.604 1.00 90.56 89 ILE A O 1
ATOM 723 N N . TRP A 1 90 ? 3.732 -2.744 -12.829 1.00 92.44 90 TRP A N 1
ATOM 724 C CA . TRP A 1 90 ? 2.857 -3.341 -11.824 1.00 92.44 90 TRP A CA 1
ATOM 725 C C . TRP A 1 90 ? 3.203 -2.822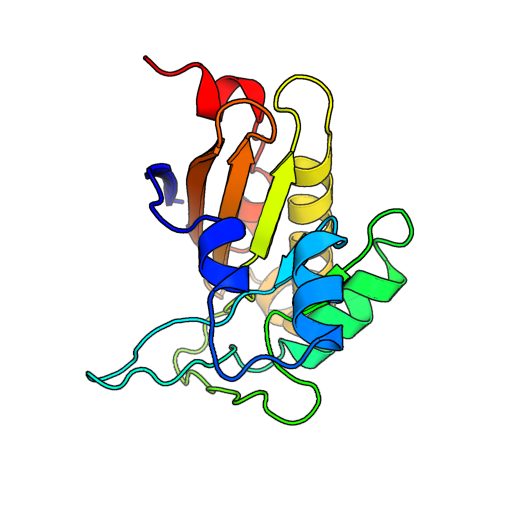 -10.430 1.00 92.44 90 TRP A C 1
ATOM 727 O O . TRP A 1 90 ? 4.262 -3.127 -9.878 1.00 92.44 90 TRP A O 1
ATOM 737 N N . ILE A 1 91 ? 2.310 -2.017 -9.853 1.00 94.75 91 ILE A N 1
ATOM 738 C CA . ILE A 1 91 ? 2.456 -1.527 -8.480 1.00 94.75 91 ILE A CA 1
ATOM 739 C C . ILE A 1 91 ? 2.015 -2.633 -7.508 1.00 94.75 91 ILE A C 1
ATOM 741 O O . ILE A 1 91 ? 1.025 -3.320 -7.780 1.00 94.75 91 ILE A O 1
ATOM 745 N N . PRO A 1 92 ? 2.717 -2.833 -6.373 1.00 95.12 92 PRO A N 1
ATOM 746 C CA . PRO A 1 92 ? 2.283 -3.791 -5.361 1.00 95.12 92 PRO A CA 1
ATOM 747 C C . PRO A 1 92 ? 0.857 -3.494 -4.891 1.00 95.12 92 PRO A C 1
ATOM 749 O O . PRO A 1 92 ? 0.464 -2.331 -4.791 1.00 95.12 92 PRO A O 1
ATOM 752 N N . VAL A 1 93 ? 0.082 -4.535 -4.579 1.00 95.69 93 VAL A N 1
ATOM 753 C CA . VAL A 1 93 ? -1.285 -4.346 -4.083 1.00 95.69 93 VAL A CA 1
ATOM 754 C C . VAL A 1 93 ? -1.223 -3.751 -2.684 1.00 95.69 93 VAL A C 1
ATOM 756 O O . VAL A 1 93 ? -0.582 -4.300 -1.786 1.00 95.69 93 VAL A O 1
ATOM 759 N N . LEU A 1 94 ? -1.896 -2.622 -2.501 1.00 96.88 94 LEU A N 1
ATOM 760 C CA . LEU A 1 94 ? -1.916 -1.901 -1.236 1.00 96.88 94 LEU A CA 1
ATOM 761 C C . LEU A 1 94 ? -3.235 -2.162 -0.525 1.00 96.88 94 LEU A C 1
ATOM 763 O O . LEU A 1 94 ? -4.283 -2.225 -1.158 1.00 96.88 94 LEU A O 1
ATOM 767 N N . MET A 1 95 ? -3.192 -2.263 0.793 1.00 96.12 95 MET A N 1
ATOM 768 C CA . MET A 1 95 ? -4.358 -2.320 1.651 1.00 96.12 95 MET A CA 1
ATOM 769 C C . MET A 1 95 ? -4.233 -1.278 2.757 1.00 96.12 95 MET A C 1
ATOM 771 O O . MET A 1 95 ? -3.230 -1.230 3.470 1.00 96.12 95 MET A O 1
ATOM 775 N N . VAL A 1 96 ? -5.278 -0.476 2.932 1.00 95.50 96 VAL A N 1
ATOM 776 C CA . VAL A 1 96 ? -5.367 0.535 3.986 1.00 95.50 96 VAL A CA 1
ATOM 777 C C . VAL A 1 96 ? -6.669 0.396 4.749 1.00 95.50 96 VAL A C 1
ATOM 779 O O . VAL A 1 96 ? -7.725 0.211 4.149 1.00 95.50 96 VAL A O 1
ATOM 782 N N . SER A 1 97 ? -6.599 0.529 6.070 1.00 91.69 97 SER A N 1
ATOM 783 C CA . SER A 1 97 ? -7.785 0.684 6.910 1.00 91.69 97 SER A CA 1
ATOM 784 C C . SER A 1 97 ? -7.914 2.160 7.277 1.00 91.69 97 SER A C 1
ATOM 786 O O . SER A 1 97 ? -7.011 2.720 7.898 1.00 91.69 97 SER A O 1
ATOM 788 N N . ILE A 1 98 ? -9.023 2.803 6.916 1.00 90.19 98 ILE A N 1
ATOM 789 C CA . ILE A 1 98 ? -9.230 4.248 7.097 1.00 90.19 98 ILE A CA 1
ATOM 790 C C . ILE A 1 98 ? -10.579 4.562 7.757 1.00 90.19 98 ILE A C 1
ATOM 792 O O . ILE A 1 98 ? -11.509 3.765 7.683 1.00 90.19 98 ILE A O 1
ATOM 796 N N . ASP A 1 99 ? -10.700 5.721 8.410 1.00 86.88 99 ASP A N 1
ATOM 797 C CA . ASP A 1 99 ? -11.989 6.385 8.646 1.00 86.88 99 ASP A CA 1
ATOM 798 C C . ASP A 1 99 ? -12.302 7.252 7.411 1.00 86.88 99 ASP A C 1
ATOM 800 O O . ASP A 1 99 ? -11.649 8.287 7.229 1.00 86.88 99 ASP A O 1
ATOM 804 N N . PRO A 1 100 ? -13.288 6.880 6.565 1.00 81.94 100 PRO A N 1
ATOM 805 C CA . PRO A 1 100 ? -13.552 7.569 5.296 1.00 81.94 100 PRO A CA 1
ATOM 806 C C . PRO A 1 100 ? -13.873 9.063 5.430 1.00 81.94 100 PRO A C 1
ATOM 808 O O . PRO A 1 100 ? -13.830 9.793 4.445 1.00 81.94 100 PRO A O 1
ATOM 811 N N . LEU A 1 101 ? -14.229 9.523 6.635 1.00 78.00 101 LEU A N 1
ATOM 812 C CA . LEU A 1 101 ? -14.587 10.914 6.911 1.00 78.00 101 LEU A CA 1
ATOM 813 C C . LEU A 1 101 ? -13.421 11.775 7.412 1.00 78.00 101 LEU A C 1
ATOM 815 O O . LEU A 1 101 ? -13.591 12.989 7.517 1.00 78.00 101 LEU A O 1
ATOM 819 N N . LYS A 1 102 ? -12.291 11.171 7.796 1.00 79.94 102 LYS A N 1
ATOM 820 C CA . LYS A 1 102 ? -11.212 11.865 8.522 1.00 79.94 102 LYS A CA 1
ATOM 821 C C . LYS A 1 102 ? -9.829 11.651 7.923 1.00 79.94 102 LYS A C 1
ATOM 823 O O . LYS A 1 102 ? -8.989 12.540 8.032 1.00 79.94 102 LYS A O 1
ATOM 828 N N . ASP A 1 103 ? -9.594 10.499 7.307 1.00 81.81 103 ASP A N 1
ATOM 829 C CA . ASP A 1 103 ? -8.251 10.097 6.902 1.00 81.81 103 ASP A CA 1
ATOM 830 C C . ASP A 1 103 ? -7.935 10.549 5.465 1.00 81.81 103 ASP A C 1
ATOM 832 O O . ASP A 1 103 ? -8.723 10.364 4.539 1.00 81.81 103 ASP A O 1
ATOM 836 N N . VAL A 1 104 ? -6.730 11.092 5.263 1.00 84.00 104 VAL A N 1
ATOM 837 C CA . VAL A 1 104 ? -6.201 11.563 3.960 1.00 84.00 104 VAL A CA 1
ATOM 838 C C . VAL A 1 104 ? -5.152 10.611 3.363 1.00 84.00 104 VAL A C 1
ATOM 840 O O . VAL A 1 104 ? -4.325 10.989 2.528 1.00 84.00 104 VAL A O 1
ATOM 843 N N . VAL A 1 105 ? -5.180 9.349 3.796 1.00 88.25 105 VAL A N 1
ATOM 844 C CA . VAL A 1 105 ? -4.214 8.310 3.404 1.00 88.25 105 VAL A CA 1
ATOM 845 C C . VAL A 1 105 ? -4.247 8.059 1.892 1.00 88.25 105 VAL A C 1
ATOM 847 O O . VAL A 1 105 ? -3.197 7.974 1.261 1.00 88.25 105 VAL A O 1
ATOM 850 N N . LEU A 1 106 ? -5.437 7.997 1.284 1.00 89.25 106 LEU A N 1
ATOM 851 C CA . LEU A 1 106 ? -5.596 7.661 -0.137 1.00 89.25 106 LEU A CA 1
ATOM 852 C C . LEU A 1 106 ? -4.930 8.667 -1.095 1.00 89.25 106 LEU A C 1
ATOM 854 O O . LEU A 1 106 ? -4.097 8.232 -1.894 1.00 89.25 106 LEU A O 1
ATOM 858 N N . PRO A 1 107 ? -5.205 9.987 -1.014 1.00 89.25 107 PRO A N 1
ATOM 859 C CA . PRO A 1 107 ? -4.479 10.972 -1.818 1.00 89.25 107 PRO A CA 1
ATOM 860 C C . PRO A 1 107 ? -2.963 10.914 -1.609 1.00 89.25 107 PRO A C 1
ATOM 862 O O . PRO A 1 107 ? -2.195 11.050 -2.561 1.00 89.25 107 PRO A O 1
ATOM 865 N N . THR A 1 108 ? -2.522 10.662 -0.372 1.00 91.38 108 THR A N 1
ATOM 866 C CA . THR A 1 108 ? -1.092 10.547 -0.056 1.00 91.38 108 THR A CA 1
ATOM 867 C C . THR A 1 108 ? -0.452 9.356 -0.773 1.00 91.38 108 THR A C 1
ATOM 869 O O . THR A 1 108 ? 0.612 9.500 -1.372 1.00 91.38 108 THR A O 1
ATOM 872 N N . ILE A 1 109 ? -1.122 8.200 -0.786 1.00 93.19 109 ILE A N 1
ATOM 873 C CA . ILE A 1 109 ? -0.658 7.004 -1.500 1.00 93.19 109 ILE A CA 1
ATOM 874 C C . ILE A 1 109 ? -0.601 7.240 -3.008 1.00 93.19 109 ILE A C 1
ATOM 876 O O . ILE A 1 109 ? 0.387 6.874 -3.634 1.00 93.19 109 ILE A O 1
ATOM 880 N N . ILE A 1 110 ? -1.620 7.864 -3.601 1.00 91.88 110 ILE A N 1
ATOM 881 C CA . ILE A 1 110 ? -1.656 8.145 -5.047 1.00 91.88 110 ILE A CA 1
ATOM 882 C C . ILE A 1 110 ? -0.483 9.048 -5.454 1.00 91.88 110 ILE A C 1
ATOM 884 O O . ILE A 1 110 ? 0.202 8.780 -6.448 1.00 91.88 110 ILE A O 1
ATOM 888 N N . ASN A 1 111 ? -0.206 10.081 -4.655 1.00 91.00 111 ASN A N 1
ATOM 889 C CA . ASN A 1 111 ? 0.942 10.961 -4.862 1.00 91.00 111 ASN A CA 1
ATOM 890 C C . ASN A 1 111 ? 2.265 10.199 -4.732 1.00 91.00 111 ASN A C 1
ATOM 892 O O . ASN A 1 111 ? 3.142 10.346 -5.583 1.00 91.00 111 ASN A O 1
ATOM 896 N N . PHE A 1 112 ? 2.396 9.350 -3.712 1.00 93.94 112 PHE A N 1
ATOM 897 C CA . PHE A 1 112 ? 3.582 8.520 -3.520 1.00 93.94 112 PHE A CA 1
ATOM 898 C C . PHE A 1 112 ? 3.812 7.549 -4.684 1.00 93.94 112 PHE A C 1
ATOM 900 O O . PHE A 1 112 ? 4.912 7.505 -5.229 1.00 93.94 112 PHE A O 1
ATOM 907 N N . VAL A 1 113 ? 2.780 6.818 -5.116 1.00 94.06 113 VAL A N 1
ATOM 908 C CA . VAL A 1 113 ? 2.852 5.893 -6.259 1.00 94.06 113 VAL A CA 1
ATOM 909 C C . VAL A 1 113 ? 3.272 6.637 -7.523 1.00 94.06 113 VAL A C 1
ATOM 911 O O . VAL A 1 113 ? 4.155 6.174 -8.244 1.00 94.06 113 VAL A O 1
ATOM 914 N N . SER A 1 114 ? 2.702 7.820 -7.761 1.00 89.69 114 SER A N 1
ATOM 915 C CA . SER A 1 114 ? 3.106 8.675 -8.878 1.00 89.69 114 SER A CA 1
ATOM 916 C C . SER A 1 114 ? 4.600 9.006 -8.799 1.00 89.69 114 SER A C 1
ATOM 918 O O . SER A 1 114 ? 5.332 8.769 -9.758 1.00 89.69 114 SER A O 1
ATOM 920 N N . SER A 1 115 ? 5.085 9.487 -7.652 1.00 89.19 115 SER A N 1
ATOM 921 C CA . SER A 1 115 ? 6.505 9.802 -7.444 1.00 89.19 115 SER A CA 1
ATOM 922 C C . SER A 1 115 ? 7.419 8.584 -7.611 1.00 89.19 115 SER A C 1
ATOM 924 O O . SER A 1 115 ? 8.453 8.695 -8.268 1.00 89.19 115 SER A O 1
ATOM 926 N N . TYR A 1 116 ? 7.026 7.415 -7.098 1.00 92.19 116 TYR A N 1
ATOM 927 C CA . TYR A 1 116 ? 7.760 6.158 -7.272 1.00 92.19 116 TYR A CA 1
ATOM 928 C C . TYR A 1 116 ? 7.933 5.803 -8.752 1.00 92.19 116 TYR A C 1
ATOM 930 O O . TYR A 1 116 ? 9.037 5.466 -9.182 1.00 92.19 116 TYR A O 1
ATOM 938 N N . ILE A 1 117 ? 6.869 5.938 -9.550 1.00 90.06 117 ILE A N 1
ATOM 939 C CA . ILE A 1 117 ? 6.920 5.663 -10.989 1.00 90.06 117 ILE A CA 1
ATOM 940 C C . ILE A 1 117 ? 7.894 6.615 -11.688 1.00 90.06 117 ILE A C 1
ATOM 942 O O . ILE A 1 117 ? 8.743 6.169 -12.458 1.00 90.06 117 ILE A O 1
ATOM 946 N N . PHE A 1 118 ? 7.830 7.916 -11.385 1.00 85.56 118 PHE A N 1
ATOM 947 C CA . PHE A 1 118 ? 8.758 8.896 -11.957 1.00 85.56 118 PHE A CA 1
ATOM 948 C C . PHE A 1 118 ? 10.208 8.674 -11.517 1.00 85.56 118 PHE A C 1
ATOM 950 O O . PHE A 1 118 ? 11.113 8.939 -12.306 1.00 85.56 118 PHE A O 1
ATOM 957 N N . TYR A 1 119 ? 10.441 8.186 -10.298 1.00 86.19 119 TYR A N 1
ATOM 958 C CA . TYR A 1 119 ? 11.778 7.867 -9.803 1.00 86.19 119 TYR A CA 1
ATOM 959 C C . TYR A 1 119 ? 12.362 6.632 -10.501 1.00 86.19 119 TYR A C 1
ATOM 961 O O . TYR A 1 119 ? 13.466 6.689 -11.040 1.00 86.19 119 TYR A O 1
ATOM 969 N N . LYS A 1 120 ? 11.610 5.525 -10.536 1.00 85.75 120 LYS A N 1
ATOM 970 C CA . LYS A 1 120 ? 12.107 4.225 -11.010 1.00 85.75 120 LYS A CA 1
ATOM 971 C C . LYS A 1 120 ? 12.037 4.051 -12.529 1.00 85.75 120 LYS A C 1
ATOM 973 O O . LYS A 1 120 ? 12.921 3.431 -13.109 1.00 85.75 120 LYS A O 1
ATOM 978 N N . PHE A 1 121 ? 11.035 4.640 -13.179 1.00 83.38 121 PHE A N 1
ATOM 979 C CA . PHE A 1 121 ? 10.751 4.481 -14.611 1.00 83.38 121 PHE A CA 1
ATOM 980 C C . PHE A 1 121 ? 10.805 5.823 -15.351 1.00 83.38 121 PHE A C 1
ATOM 982 O O . PHE A 1 121 ? 10.046 6.066 -16.282 1.00 83.38 121 PHE A O 1
ATOM 989 N N . SER A 1 122 ? 11.693 6.728 -14.923 1.00 77.06 122 SER A N 1
ATOM 990 C CA . SER A 1 122 ? 11.701 8.141 -15.332 1.00 77.06 122 SER A CA 1
ATOM 991 C C . SER A 1 122 ? 11.621 8.392 -16.844 1.00 77.06 122 SER A C 1
ATOM 993 O O . SER A 1 122 ? 10.983 9.360 -17.255 1.00 77.06 122 SER A O 1
ATOM 995 N N . LYS A 1 123 ? 12.243 7.548 -17.678 1.00 76.50 123 LYS A N 1
ATOM 996 C CA . LYS A 1 123 ? 12.180 7.656 -19.143 1.00 76.50 123 LYS A CA 1
ATOM 997 C C . LYS A 1 123 ? 10.798 7.268 -19.672 1.00 76.50 123 LYS A C 1
ATOM 999 O O . LYS A 1 123 ? 10.151 8.081 -20.326 1.00 76.50 123 LYS A O 1
ATOM 1004 N N . ASP A 1 124 ? 10.327 6.074 -19.328 1.00 74.19 124 ASP A N 1
ATOM 1005 C CA . ASP A 1 124 ? 9.046 5.538 -19.800 1.00 74.19 124 ASP A CA 1
ATOM 1006 C C . ASP A 1 124 ? 7.854 6.347 -19.269 1.00 74.19 124 ASP A C 1
ATOM 1008 O O . ASP A 1 124 ? 6.878 6.577 -19.984 1.00 74.19 124 ASP A O 1
ATOM 1012 N N . ALA A 1 125 ? 7.978 6.857 -18.040 1.00 71.25 125 ALA A N 1
ATOM 1013 C CA . ALA A 1 125 ? 7.021 7.749 -17.400 1.00 71.25 125 ALA A CA 1
ATOM 1014 C C . ALA A 1 125 ? 6.939 9.127 -18.072 1.00 71.25 125 ALA A C 1
ATOM 1016 O O . ALA A 1 125 ? 5.854 9.693 -18.173 1.00 71.25 125 ALA A O 1
ATOM 1017 N N . LYS A 1 126 ? 8.068 9.684 -18.535 1.00 75.00 126 LYS A N 1
ATOM 1018 C CA . LYS A 1 126 ? 8.090 10.968 -19.263 1.00 75.00 126 LYS A CA 1
ATOM 1019 C C . LYS A 1 126 ? 7.515 10.851 -20.668 1.00 75.00 126 LYS A C 1
ATOM 1021 O O . LYS A 1 126 ? 6.927 11.808 -21.157 1.00 75.00 126 LYS A O 1
ATOM 1026 N N . GLU A 1 127 ? 7.712 9.706 -21.311 1.00 79.88 127 GLU A N 1
ATOM 1027 C CA . GLU A 1 127 ? 7.220 9.451 -22.665 1.00 79.88 127 GLU A CA 1
ATOM 1028 C C . GLU A 1 127 ? 5.766 8.938 -22.684 1.00 79.88 127 GLU A C 1
ATOM 1030 O O . GLU A 1 127 ? 5.195 8.801 -23.762 1.00 79.88 127 GLU A O 1
ATOM 1035 N N . ASP A 1 128 ? 5.173 8.670 -21.511 1.00 81.06 128 ASP A N 1
ATOM 1036 C CA . ASP A 1 128 ? 3.811 8.141 -21.324 1.00 81.06 128 ASP A CA 1
ATOM 1037 C C . ASP A 1 128 ? 3.531 6.882 -22.170 1.00 81.06 128 ASP A C 1
ATOM 1039 O O . ASP A 1 128 ? 2.440 6.669 -22.701 1.00 81.06 128 ASP A O 1
ATOM 1043 N N . LYS A 1 129 ? 4.561 6.043 -22.345 1.00 81.62 129 LYS A N 1
ATOM 1044 C CA . LYS A 1 129 ? 4.520 4.882 -23.252 1.00 81.62 129 LYS A CA 1
ATOM 1045 C C . LYS A 1 129 ? 4.000 3.616 -22.589 1.00 81.62 129 LYS A C 1
ATOM 1047 O O . LYS A 1 129 ? 3.383 2.794 -23.262 1.00 81.62 129 LYS A O 1
ATOM 1052 N N . VAL A 1 130 ? 4.197 3.481 -21.285 1.00 85.62 130 VAL A N 1
ATOM 1053 C CA . VAL A 1 130 ? 3.881 2.267 -20.524 1.00 85.62 130 VAL A CA 1
ATOM 1054 C C . VAL A 1 130 ? 2.561 2.402 -19.777 1.00 85.62 130 VAL A C 1
ATOM 1056 O O . VAL A 1 130 ? 2.209 3.487 -19.307 1.00 85.62 130 VAL A O 1
ATOM 1059 N N . ASP A 1 131 ? 1.830 1.295 -19.695 1.00 90.06 131 ASP A N 1
ATOM 1060 C CA . ASP A 1 131 ? 0.646 1.197 -18.850 1.00 90.06 131 ASP A CA 1
ATOM 1061 C C . ASP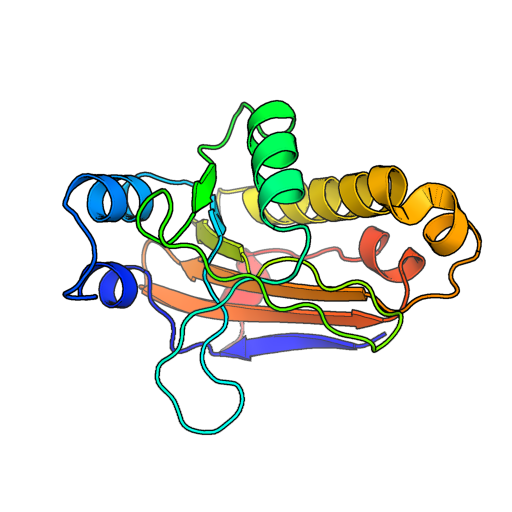 A 1 131 ? 1.052 0.846 -17.414 1.00 90.06 131 ASP A C 1
ATOM 1063 O O . ASP A 1 131 ? 2.070 0.195 -17.159 1.00 90.06 131 ASP A O 1
ATOM 1067 N N . VAL A 1 132 ? 0.266 1.353 -16.471 1.00 91.56 132 VAL A N 1
ATOM 1068 C CA . VAL A 1 132 ? 0.417 1.175 -15.035 1.00 91.56 132 VAL A CA 1
ATOM 1069 C C . VAL A 1 132 ? -0.809 0.459 -14.506 1.00 91.56 132 VAL A C 1
ATOM 1071 O O . VAL A 1 132 ? -1.939 0.871 -14.777 1.00 91.56 132 VAL A O 1
ATOM 1074 N N . HIS A 1 133 ? -0.552 -0.543 -13.675 1.00 93.81 133 HIS A N 1
ATOM 1075 C CA . HIS A 1 133 ? -1.552 -1.289 -12.936 1.00 93.81 133 HIS A CA 1
ATOM 1076 C C . HIS A 1 133 ? -1.401 -0.979 -11.450 1.00 93.81 133 HIS A C 1
ATOM 1078 O O . HIS A 1 133 ? -0.371 -1.275 -10.834 1.00 93.81 133 HIS A O 1
ATOM 1084 N N . LEU A 1 134 ? -2.426 -0.366 -10.866 1.00 94.81 134 LEU A N 1
ATOM 1085 C CA . LEU A 1 134 ? -2.494 -0.047 -9.443 1.00 94.81 134 LEU A CA 1
ATOM 1086 C C . LEU A 1 134 ? -3.769 -0.640 -8.857 1.00 94.81 134 LEU A C 1
ATOM 1088 O O . LEU A 1 134 ? -4.860 -0.408 -9.370 1.00 94.81 134 LEU A O 1
ATOM 1092 N N . LYS A 1 135 ? -3.633 -1.337 -7.728 1.00 95.31 135 LYS A N 1
ATOM 1093 C CA . LYS A 1 135 ? -4.760 -1.813 -6.929 1.00 95.31 135 LYS A CA 1
ATOM 1094 C C . LYS A 1 135 ? -4.591 -1.388 -5.476 1.00 95.31 135 LYS A C 1
ATOM 1096 O O . LYS A 1 135 ? -3.598 -1.734 -4.836 1.00 95.31 135 LYS A O 1
ATOM 1101 N N . ILE A 1 136 ? -5.578 -0.665 -4.957 1.00 95.62 136 ILE A N 1
ATOM 1102 C CA . ILE A 1 136 ? -5.672 -0.272 -3.550 1.00 95.62 136 ILE A CA 1
ATOM 1103 C C . ILE A 1 136 ? -6.964 -0.847 -2.977 1.00 95.62 136 ILE A C 1
ATOM 1105 O O . ILE A 1 136 ? -8.051 -0.598 -3.492 1.00 95.62 136 ILE A O 1
ATOM 1109 N N . ILE A 1 137 ? -6.852 -1.617 -1.906 1.00 95.31 137 ILE A N 1
ATOM 1110 C CA . ILE A 1 137 ? -7.969 -2.113 -1.111 1.00 95.31 137 ILE A CA 1
ATOM 1111 C C . ILE A 1 137 ? -8.145 -1.178 0.076 1.00 95.31 137 ILE A C 1
ATOM 1113 O O . ILE A 1 137 ? -7.204 -0.899 0.819 1.00 95.31 137 ILE A O 1
ATOM 1117 N N . VAL A 1 138 ? -9.359 -0.681 0.242 1.00 95.31 138 VAL A N 1
ATOM 1118 C CA . VAL A 1 138 ? -9.718 0.290 1.265 1.00 95.31 138 VAL A CA 1
ATOM 1119 C C . VAL A 1 138 ? -10.720 -0.369 2.190 1.00 95.31 138 VAL A C 1
ATOM 1121 O O . VAL A 1 138 ? -11.811 -0.720 1.754 1.00 95.31 138 VAL A O 1
ATOM 1124 N N . 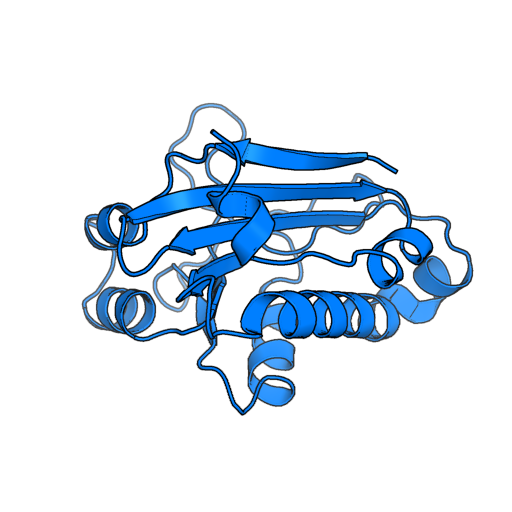GLU A 1 139 ? -10.348 -0.547 3.451 1.00 94.44 139 GLU A N 1
ATOM 1125 C CA . GLU A 1 139 ? -11.218 -1.033 4.518 1.00 94.44 139 GLU A CA 1
ATOM 1126 C C . GLU A 1 139 ? -11.720 0.149 5.347 1.00 94.44 139 GLU A C 1
ATOM 1128 O O . GLU A 1 139 ? -10.926 0.920 5.891 1.00 94.44 139 GLU A O 1
ATOM 1133 N N . ASP A 1 140 ? -13.035 0.279 5.497 1.00 93.25 140 ASP A N 1
ATOM 1134 C CA . ASP A 1 140 ? -13.601 1.188 6.490 1.00 93.25 140 ASP A CA 1
ATOM 1135 C C . ASP A 1 140 ? -13.391 0.603 7.896 1.00 93.25 140 ASP A C 1
ATOM 1137 O O . ASP A 1 140 ? -13.910 -0.462 8.243 1.00 93.25 140 ASP A O 1
ATOM 1141 N N . LYS A 1 141 ? -12.650 1.331 8.739 1.00 89.81 141 LYS A N 1
ATOM 1142 C CA . LYS A 1 141 ? -12.357 0.948 10.127 1.00 89.81 141 LYS A CA 1
ATOM 1143 C C . LYS A 1 141 ? -13.619 0.674 10.955 1.00 89.81 141 LYS A C 1
ATOM 1145 O O . LYS A 1 141 ? -13.547 -0.158 11.859 1.00 89.81 141 LYS A O 1
ATOM 1150 N N . LYS A 1 142 ? -14.737 1.356 10.675 1.00 88.69 142 LYS A N 1
ATOM 1151 C CA . LYS A 1 142 ? -15.994 1.276 11.440 1.00 88.69 142 LYS A CA 1
ATOM 1152 C C . LYS A 1 142 ? -16.900 0.159 10.949 1.00 88.69 142 LYS A C 1
ATOM 1154 O O . LYS A 1 142 ? -17.375 -0.631 11.756 1.00 88.69 142 LYS A O 1
ATOM 1159 N N . THR A 1 143 ? -17.169 0.121 9.647 1.00 91.12 143 THR A N 1
ATOM 1160 C CA . THR A 1 143 ? -18.146 -0.816 9.070 1.00 91.12 143 THR A CA 1
ATOM 1161 C C . THR A 1 143 ? -17.527 -2.143 8.652 1.00 91.12 143 THR A C 1
ATOM 1163 O O . THR A 1 143 ? -18.262 -3.103 8.443 1.00 91.12 143 THR A O 1
ATOM 1166 N N . LYS A 1 144 ? -16.192 -2.204 8.530 1.00 91.12 144 LYS A N 1
ATOM 1167 C CA . LYS A 1 144 ? -15.452 -3.343 7.970 1.00 91.12 144 LYS A CA 1
ATOM 1168 C C . LYS A 1 144 ? -15.863 -3.701 6.542 1.00 91.12 144 LYS A C 1
ATOM 1170 O O . LYS A 1 144 ? -15.572 -4.791 6.077 1.00 91.12 144 LYS A O 1
ATOM 1175 N N . VAL A 1 145 ? -16.495 -2.777 5.823 1.00 92.88 145 VAL A N 1
ATOM 1176 C CA . VAL A 1 145 ? -16.720 -2.909 4.383 1.00 92.88 145 VAL A CA 1
ATOM 1177 C C . VAL A 1 145 ? -15.407 -2.625 3.660 1.00 92.88 145 VAL A C 1
ATOM 1179 O O . VAL A 1 145 ? -14.692 -1.690 4.034 1.00 92.88 145 VAL A O 1
ATOM 1182 N N . THR A 1 146 ? -15.099 -3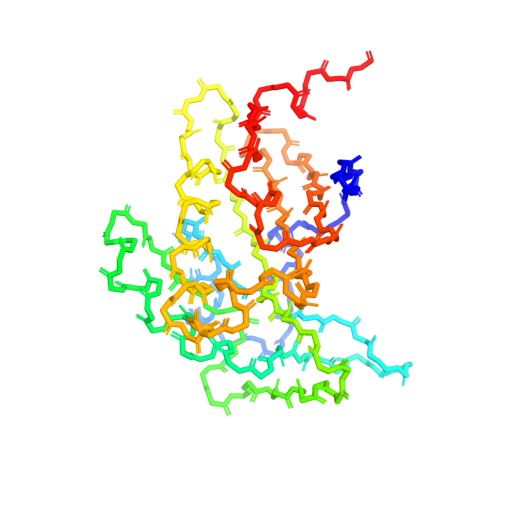.404 2.618 1.00 93.88 146 THR A N 1
ATOM 1183 C CA . THR A 1 146 ? -13.927 -3.148 1.774 1.00 93.88 146 THR A CA 1
ATOM 1184 C C . THR A 1 146 ? -14.301 -2.832 0.340 1.00 93.88 146 THR A C 1
ATOM 1186 O O . THR A 1 146 ? -15.162 -3.473 -0.256 1.00 93.88 146 THR A O 1
ATOM 1189 N N . LYS A 1 147 ? -13.621 -1.835 -0.223 1.00 94.38 147 LYS A N 1
ATOM 1190 C CA . LYS A 1 147 ? -13.715 -1.452 -1.631 1.00 94.38 147 LYS A CA 1
ATOM 1191 C C . LYS A 1 147 ? -12.344 -1.606 -2.273 1.00 94.38 147 LYS A C 1
ATOM 1193 O O . LYS A 1 147 ? -11.334 -1.245 -1.672 1.00 94.38 147 LYS A O 1
ATOM 1198 N N . SER A 1 148 ? -12.291 -2.113 -3.497 1.00 93.69 148 SER A N 1
ATOM 1199 C CA . SER A 1 148 ? -11.082 -2.101 -4.311 1.00 93.69 148 SER A CA 1
ATOM 1200 C C . SER A 1 148 ? -11.146 -0.968 -5.322 1.00 93.69 148 SER A C 1
ATOM 1202 O O . SER A 1 148 ? -12.049 -0.905 -6.154 1.00 93.69 148 SER A O 1
ATOM 1204 N N . LEU A 1 149 ? -10.138 -0.108 -5.265 1.00 94.00 149 LEU A N 1
ATOM 1205 C CA . LEU A 1 149 ? -9.794 0.840 -6.303 1.00 94.00 149 LEU A CA 1
ATOM 1206 C C . LEU A 1 149 ? -8.767 0.202 -7.239 1.00 94.00 149 LEU A C 1
ATOM 1208 O O . LEU A 1 149 ? -7.673 -0.141 -6.792 1.00 94.00 149 LEU A O 1
ATOM 1212 N N . SER A 1 150 ? -9.100 0.067 -8.517 1.00 93.94 150 SER A N 1
ATOM 1213 C CA . SER A 1 150 ? -8.179 -0.414 -9.550 1.00 93.94 150 SER A CA 1
ATOM 1214 C C . SER A 1 150 ? -7.995 0.648 -10.626 1.00 93.94 150 SER A C 1
ATOM 1216 O O . SER A 1 150 ? -8.961 1.288 -11.042 1.00 93.94 150 SER A O 1
ATOM 1218 N N . TYR A 1 151 ? -6.755 0.851 -11.049 1.00 93.88 151 TYR A N 1
ATOM 1219 C CA . TYR A 1 151 ? -6.389 1.752 -12.129 1.00 93.88 151 TYR A CA 1
ATOM 1220 C C . TYR A 1 151 ? -5.551 0.998 -13.150 1.00 93.88 151 TYR A C 1
ATOM 1222 O O . TYR A 1 151 ? -4.492 0.472 -12.803 1.00 93.88 151 TYR A O 1
ATOM 1230 N N . ASP A 1 152 ? -6.020 1.029 -14.394 1.00 93.31 152 ASP A N 1
ATOM 1231 C CA . ASP A 1 152 ? -5.322 0.516 -15.564 1.00 93.31 152 ASP A CA 1
ATOM 1232 C C . ASP A 1 152 ? -5.207 1.641 -16.605 1.00 93.31 152 ASP A C 1
ATOM 1234 O O . ASP A 1 152 ? -6.208 2.180 -17.110 1.00 93.31 152 ASP A O 1
ATOM 1238 N N . GLY A 1 153 ? -3.974 2.042 -16.910 1.00 92.38 153 GLY A N 1
ATOM 1239 C CA . GLY A 1 153 ? -3.707 3.038 -17.944 1.00 92.38 153 GLY A CA 1
ATOM 1240 C C . GLY A 1 153 ? -2.382 3.770 -17.791 1.00 92.38 153 GLY A C 1
ATOM 1241 O O . GLY A 1 153 ? -1.494 3.364 -17.056 1.00 92.38 153 GLY A O 1
ATOM 1242 N N . LYS A 1 154 ? -2.256 4.890 -18.497 1.00 90.69 154 LYS A N 1
ATOM 1243 C CA . LYS A 1 154 ? -1.008 5.649 -18.619 1.00 90.69 154 LYS A CA 1
ATOM 1244 C C . LYS A 1 154 ? -0.547 6.325 -17.326 1.00 90.69 154 LYS A C 1
ATOM 1246 O O . LYS A 1 154 ? -1.350 6.617 -16.442 1.00 90.69 154 LYS A O 1
ATOM 1251 N N . VAL A 1 155 ? 0.744 6.638 -17.224 1.00 85.44 155 VAL A N 1
ATOM 1252 C CA . VAL A 1 155 ? 1.321 7.320 -16.049 1.00 85.44 155 VAL A CA 1
ATOM 1253 C C . VAL A 1 155 ? 0.698 8.707 -15.855 1.00 85.44 155 VAL A C 1
ATOM 1255 O O . VAL A 1 155 ? 0.435 9.122 -14.725 1.00 85.44 155 VAL A O 1
ATOM 1258 N N . SER A 1 156 ? 0.413 9.414 -16.950 1.00 85.25 156 SER A N 1
ATOM 1259 C CA . SER A 1 156 ? -0.224 10.735 -16.940 1.00 85.25 156 SER A CA 1
ATOM 1260 C C . SER A 1 156 ? -1.583 10.753 -16.227 1.00 85.25 156 SER A C 1
ATOM 1262 O O . SER A 1 156 ? -1.862 11.678 -15.459 1.00 85.25 156 SER A O 1
ATOM 1264 N N . GLY A 1 157 ? -2.401 9.712 -16.408 1.00 87.00 157 GLY A N 1
ATOM 1265 C CA . GLY A 1 157 ? -3.722 9.607 -15.785 1.00 87.00 157 GLY A CA 1
ATOM 1266 C C . GLY A 1 157 ? -3.668 9.407 -14.268 1.00 87.00 157 GLY A C 1
ATOM 1267 O O . GLY A 1 157 ? -4.568 9.857 -13.562 1.00 87.00 157 GLY A O 1
ATOM 1268 N N . LEU A 1 158 ? -2.581 8.845 -13.737 1.00 84.12 158 LEU A N 1
ATOM 1269 C CA . LEU A 1 158 ? -2.423 8.545 -12.310 1.00 84.12 158 LEU A CA 1
ATOM 1270 C C . LEU A 1 158 ? -2.410 9.812 -11.439 1.00 84.12 158 LEU A C 1
ATOM 1272 O O . LEU A 1 158 ? -3.037 9.853 -10.384 1.00 84.12 158 LEU A O 1
ATOM 1276 N N . LYS A 1 159 ? -1.792 10.891 -11.936 1.00 78.06 159 LYS A N 1
ATOM 1277 C CA . LYS A 1 159 ? -1.789 12.214 -11.281 1.00 78.06 159 LYS A CA 1
ATOM 1278 C C . LYS A 1 159 ? -3.155 12.896 -11.273 1.00 78.06 159 LYS A C 1
ATOM 1280 O O . LYS A 1 159 ? -3.380 13.803 -10.479 1.00 78.06 159 LYS A O 1
ATOM 1285 N N . SER A 1 160 ? -4.041 12.500 -12.184 1.00 82.50 160 SER A N 1
ATOM 1286 C CA . SER A 1 160 ? -5.388 13.063 -12.297 1.00 82.50 160 SER A CA 1
ATOM 1287 C C . SER A 1 160 ? -6.410 12.351 -11.409 1.00 82.50 160 SER A C 1
ATOM 1289 O O . SER A 1 160 ? -7.551 12.801 -11.305 1.00 82.50 160 SER A O 1
ATOM 1291 N N . ILE A 1 161 ? -6.008 11.257 -10.750 1.00 85.38 161 ILE A N 1
ATOM 1292 C CA . ILE A 1 161 ? -6.866 10.514 -9.833 1.00 85.38 161 ILE A CA 1
ATOM 1293 C C . ILE A 1 161 ? -7.161 11.391 -8.613 1.00 85.38 161 ILE A C 1
ATOM 1295 O O . ILE A 1 161 ? -6.321 11.583 -7.736 1.00 85.38 161 ILE A O 1
ATOM 1299 N N . ASN A 1 162 ? -8.392 11.891 -8.548 1.00 81.94 162 ASN A N 1
ATOM 1300 C CA . ASN A 1 162 ? -8.930 12.587 -7.390 1.00 81.94 162 ASN A CA 1
ATOM 1301 C C . ASN A 1 162 ? -10.045 11.738 -6.777 1.00 81.94 162 ASN A C 1
ATOM 1303 O O . ASN A 1 162 ? -11.149 11.666 -7.319 1.00 81.94 162 ASN A O 1
ATOM 1307 N N . ILE A 1 163 ? -9.737 11.066 -5.670 1.00 82.19 163 ILE A N 1
ATOM 1308 C CA . ILE A 1 163 ? -10.664 10.157 -4.998 1.00 82.19 163 ILE A CA 1
ATOM 1309 C C . ILE A 1 163 ? -10.939 10.665 -3.599 1.00 82.19 163 ILE A C 1
ATOM 1311 O O . ILE A 1 163 ? -10.032 10.888 -2.799 1.00 82.19 163 ILE A O 1
ATOM 1315 N N . ASP A 1 164 ? -12.227 10.774 -3.312 1.00 81.56 164 ASP A N 1
ATOM 1316 C CA . ASP A 1 164 ? -12.745 11.041 -1.986 1.00 81.56 164 ASP A CA 1
ATOM 1317 C C . ASP A 1 164 ? -13.183 9.712 -1.365 1.00 81.56 164 ASP A C 1
ATOM 1319 O O . ASP A 1 164 ? -14.139 9.085 -1.833 1.00 81.56 164 ASP A O 1
ATOM 1323 N N . ALA A 1 165 ? -12.479 9.286 -0.312 1.00 81.88 165 ALA A N 1
ATOM 1324 C CA . ALA A 1 165 ? -12.794 8.067 0.425 1.00 81.88 165 ALA A CA 1
ATOM 1325 C C . ALA A 1 165 ? -14.266 8.034 0.851 1.00 81.88 165 ALA A C 1
ATOM 1327 O O . ALA A 1 165 ? -14.916 7.001 0.731 1.00 81.88 165 ALA A O 1
ATOM 1328 N N . LYS A 1 166 ? -14.833 9.170 1.274 1.00 82.38 166 LYS A N 1
ATOM 1329 C CA . LYS A 1 166 ? -16.240 9.258 1.671 1.00 82.38 166 LYS A CA 1
ATOM 1330 C C . LYS A 1 166 ? -17.168 8.840 0.536 1.00 82.38 166 LYS A C 1
ATOM 1332 O O . LYS A 1 166 ? -18.123 8.109 0.785 1.00 82.38 166 LYS A O 1
ATOM 1337 N N . LYS A 1 167 ? -16.876 9.272 -0.697 1.00 83.00 167 LYS A N 1
ATOM 1338 C CA . LYS A 1 167 ? -17.692 8.945 -1.875 1.00 83.00 167 LYS A CA 1
ATOM 1339 C C . LYS A 1 167 ? -17.682 7.450 -2.174 1.00 83.00 167 LYS A C 1
ATOM 1341 O O . LYS A 1 167 ? -18.740 6.895 -2.449 1.00 83.00 167 LYS A O 1
ATOM 1346 N N . MET A 1 168 ? -16.529 6.794 -2.008 1.00 83.00 168 MET A N 1
ATOM 1347 C CA . MET A 1 168 ? -16.376 5.347 -2.228 1.00 83.00 168 MET A CA 1
ATOM 1348 C C . MET A 1 168 ? -17.302 4.495 -1.347 1.00 83.00 168 MET A C 1
ATOM 1350 O O . MET A 1 168 ? -17.687 3.399 -1.746 1.00 83.00 168 MET A O 1
ATOM 1354 N N . PHE A 1 169 ? -17.640 4.981 -0.148 1.00 82.62 169 PHE A N 1
ATOM 1355 C CA . PHE A 1 169 ? -18.485 4.269 0.819 1.00 82.62 169 PHE A CA 1
ATOM 1356 C C . PHE A 1 169 ? -19.903 4.845 0.940 1.00 82.62 169 PHE A C 1
ATOM 1358 O O . PHE A 1 169 ? -20.732 4.270 1.643 1.00 82.62 169 PHE A O 1
ATOM 1365 N N . SER A 1 170 ? -20.201 5.971 0.282 1.00 72.25 170 SER A N 1
ATOM 1366 C CA . SER A 1 170 ? -21.531 6.595 0.313 1.00 72.25 170 SER A CA 1
ATOM 1367 C C . SER A 1 170 ? -22.470 6.128 -0.798 1.00 72.25 170 SER A C 1
ATOM 1369 O O . SER A 1 170 ? -23.649 6.467 -0.755 1.00 72.25 170 SER A O 1
ATOM 1371 N N . GLU A 1 171 ? -21.968 5.384 -1.785 1.00 52.75 171 GLU A N 1
ATOM 1372 C CA . GLU A 1 171 ? -22.796 4.796 -2.838 1.00 52.75 171 GLU A CA 1
ATOM 1373 C C . GLU A 1 171 ? -23.640 3.648 -2.258 1.00 52.75 171 GLU A C 1
ATOM 1375 O O . GLU A 1 171 ? -23.146 2.549 -1.995 1.00 52.75 171 GLU A O 1
ATOM 1380 N N . LYS A 1 172 ? -24.918 3.957 -2.016 1.00 39.50 172 LYS A N 1
ATOM 1381 C CA . LYS A 1 172 ? -26.033 3.018 -1.888 1.00 39.50 172 LYS A CA 1
ATOM 1382 C C . LYS A 1 172 ? -27.015 3.273 -3.018 1.00 39.50 172 LYS A C 1
ATOM 1384 O O . LYS A 1 172 ? -27.262 4.469 -3.293 1.00 39.50 172 LYS A O 1
#

Sequence (172 aa):
MELKITDSDILRSQLLEIKDFDQETKRKISESDILIIPNQGFRGNNHRFFYEGTSDFLKLARQELNNYSVALCENEGSEKSLTLHSGEIWIPVLMVSIDPLKDVVLPTIINFVSSYIFYKFSKDAKEDKVDVHLKIIVEDKKTKVTKSLSYDGKVSGLKSINIDAKKMFSEK

Secondary structure (DSSP, 8-state):
-EEEEEEE---HHHHHT-TT--HHHHHHHHH-SEEEEPEE-SSSS--EEEETTHHHHHHHHHHH-TTS-EEESS-TT-PPEE---SSSEEPPEEEEEE-TTT--HHHHHHHHHHHHHHHHSHHHHHHT-SEEEEEEEEEETTT--EEEEEEEEEHHHHTT----HHHHHH--

Solvent-accessible surface area (backbone atoms only — not comparable to full-atom values): 9866 Å² total; per-residue (Å²): 124,51,78,44,80,41,84,42,88,78,47,74,68,62,65,59,65,48,81,88,52,48,72,65,36,43,47,39,60,71,72,31,45,37,32,38,44,54,49,77,52,78,84,95,40,96,52,63,30,34,42,56,61,40,68,59,48,51,56,48,42,51,65,75,38,69,94,46,48,68,31,60,65,51,45,90,92,66,74,40,70,45,82,77,90,78,76,54,47,61,51,59,37,34,37,33,66,36,51,50,90,78,57,68,61,64,60,52,48,48,52,49,53,50,50,51,44,46,68,77,39,42,67,50,46,72,65,50,73,37,43,33,40,42,39,39,36,40,29,33,70,85,79,67,51,29,36,29,41,37,36,49,33,43,49,70,58,53,76,68,67,82,74,57,57,44,59,76,72,63,75,125

Foldseek 3Di:
DDKDKAFDPDFLVVLLVPPPDDPVLSVLSVPFQKEQFFDADDPPDRDGAWEPCQVVLQVVCVVQVVVTGYYYSDPPPPHHYDYDPPQAAEDGEMEGEDQLVDDPVVVVVLVSVLVVCCVPVVPCLVVQPHWYWYWYWYAHPPPRTIMITIDIGTSVVSNVDDDRSCVSPPDD